Protein AF-A0A534QK43-F1 (afdb_monomer_lite)

Secondary structure (DSSP, 8-state):
-PPPP-----------------SS--------EEETTT--EESSHHHHHHHHHHHS---TTTHHHH-EEETTEEEE---

Structure (mmCIF, N/CA/C/O backbone):
data_AF-A0A534QK43-F1
#
_entry.id   AF-A0A534QK43-F1
#
loop_
_atom_site.group_PDB
_atom_site.id
_atom_site.type_symbol
_atom_site.label_atom_id
_atom_site.label_alt_id
_atom_site.label_comp_id
_atom_site.label_asym_id
_atom_site.label_entity_id
_atom_site.label_seq_id
_atom_site.pdbx_PDB_ins_code
_atom_site.Cartn_x
_atom_site.Cartn_y
_atom_site.Cartn_z
_atom_site.occupancy
_atom_site.B_iso_or_equiv
_atom_site.auth_seq_id
_atom_site.auth_comp_id
_atom_site.auth_asym_id
_atom_site.auth_atom_id
_atom_site.pdbx_PDB_model_num
ATOM 1 N N . MET A 1 1 ? -15.771 -27.471 15.429 1.00 35.28 1 MET A N 1
ATOM 2 C CA . MET A 1 1 ? -15.338 -27.866 14.073 1.00 35.28 1 MET A CA 1
ATOM 3 C C . MET A 1 1 ? -14.342 -26.825 13.583 1.00 35.28 1 MET A C 1
ATOM 5 O O . MET A 1 1 ? -14.736 -25.665 13.552 1.00 35.28 1 MET A O 1
ATOM 9 N N . PRO A 1 2 ? -13.078 -27.166 13.287 1.00 42.22 2 PRO A N 1
ATOM 10 C CA . PRO A 1 2 ? -12.155 -26.219 12.670 1.00 42.22 2 PRO A CA 1
ATOM 11 C C . PRO A 1 2 ? -12.420 -26.164 11.157 1.00 42.22 2 PRO A C 1
ATOM 13 O O . PRO A 1 2 ? -12.491 -27.201 10.502 1.00 42.22 2 PRO A O 1
ATOM 16 N N . VAL A 1 3 ? -12.630 -24.962 10.623 1.00 39.31 3 VAL A N 1
ATOM 17 C CA . VAL A 1 3 ? -12.812 -24.719 9.183 1.00 39.31 3 VAL A CA 1
ATOM 18 C C .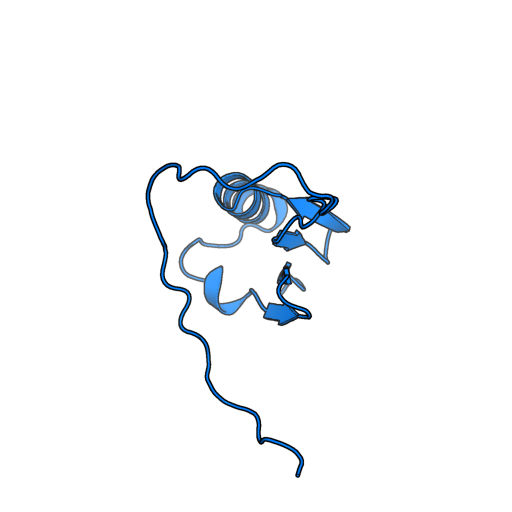 VAL A 1 3 ? -11.455 -24.757 8.457 1.00 39.31 3 VAL A C 1
ATOM 20 O O . VAL A 1 3 ? -10.473 -24.262 9.015 1.00 39.31 3 VAL A O 1
ATOM 23 N N . PRO A 1 4 ? -11.364 -25.364 7.258 1.00 42.34 4 PRO A N 1
ATOM 24 C CA . PRO A 1 4 ? -10.114 -25.482 6.508 1.00 42.34 4 PRO A CA 1
ATOM 25 C C . PRO A 1 4 ? -9.743 -24.157 5.812 1.00 42.34 4 PRO A C 1
ATOM 27 O O . PRO A 1 4 ? -10.623 -23.328 5.575 1.00 42.34 4 PRO A O 1
ATOM 30 N N . PRO A 1 5 ? -8.457 -23.943 5.477 1.00 60.91 5 PRO A N 1
ATOM 31 C CA . PRO A 1 5 ? -8.022 -22.778 4.719 1.00 60.91 5 PRO A CA 1
ATOM 32 C C . PRO A 1 5 ? -8.244 -23.014 3.218 1.00 60.91 5 PRO A C 1
ATOM 34 O O . PRO A 1 5 ? -8.432 -24.150 2.794 1.00 60.91 5 PRO A O 1
ATOM 37 N N . VAL A 1 6 ? -8.108 -21.943 2.436 1.00 51.28 6 VAL A N 1
ATOM 38 C CA . VAL A 1 6 ? -8.121 -21.868 0.961 1.00 51.28 6 VAL A CA 1
ATOM 39 C C . VAL A 1 6 ? -9.437 -21.347 0.394 1.00 51.28 6 VAL A C 1
ATOM 41 O O . VAL A 1 6 ? -10.221 -22.080 -0.186 1.00 51.28 6 VAL A O 1
ATOM 44 N N . GLU A 1 7 ? -9.589 -20.031 0.456 1.00 42.72 7 GLU A N 1
ATOM 45 C CA . GLU A 1 7 ? -10.038 -19.267 -0.705 1.00 42.72 7 GLU A CA 1
ATOM 46 C C . GLU A 1 7 ? -9.010 -18.136 -0.836 1.00 42.72 7 GLU A C 1
ATOM 48 O O . GLU A 1 7 ? -8.910 -17.270 0.034 1.00 42.72 7 GLU A O 1
ATOM 53 N N . HIS A 1 8 ? -8.161 -18.187 -1.866 1.00 44.66 8 HIS A N 1
ATOM 54 C CA . HIS A 1 8 ? -7.415 -17.004 -2.283 1.00 44.66 8 HIS A CA 1
ATOM 55 C C . HIS A 1 8 ? -8.464 -15.989 -2.738 1.00 44.66 8 HIS A C 1
ATOM 57 O O . HIS A 1 8 ? -8.953 -16.066 -3.867 1.00 44.66 8 HIS A O 1
ATOM 63 N N . GLU A 1 9 ? -8.848 -15.086 -1.834 1.00 43.94 9 GLU A N 1
ATOM 64 C CA . GLU A 1 9 ? -9.717 -13.963 -2.148 1.00 43.94 9 GLU A CA 1
ATOM 65 C C . GLU A 1 9 ? -8.986 -13.094 -3.167 1.00 43.94 9 GLU A C 1
ATOM 67 O O . GLU A 1 9 ? -8.082 -12.310 -2.879 1.00 43.94 9 GLU A O 1
ATOM 72 N N . ARG A 1 10 ? -9.346 -13.344 -4.418 1.00 42.44 10 ARG A N 1
ATOM 73 C CA . ARG A 1 10 ? -8.919 -12.621 -5.597 1.00 42.44 10 ARG A CA 1
ATOM 74 C C . ARG A 1 10 ? -9.295 -11.161 -5.356 1.00 42.44 10 ARG A C 1
ATOM 76 O O . ARG A 1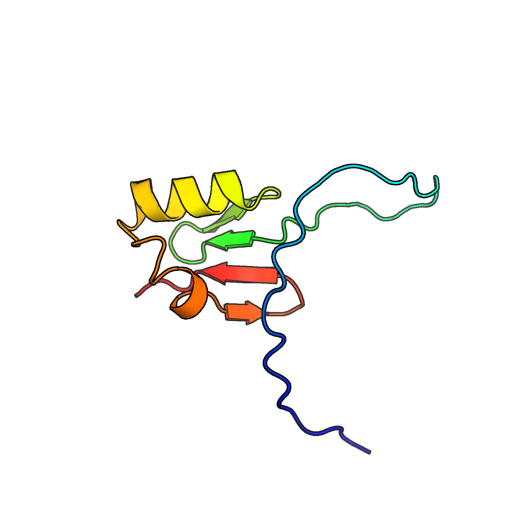 10 ? -10.474 -10.827 -5.371 1.00 42.44 10 ARG A O 1
ATOM 83 N N . LEU A 1 11 ? -8.304 -10.313 -5.075 1.00 46.94 11 LEU A N 1
ATOM 84 C CA . LEU A 1 11 ? -8.495 -8.891 -4.787 1.00 46.94 11 LEU A CA 1
ATOM 85 C C . LEU A 1 11 ? -9.260 -8.225 -5.940 1.00 46.94 11 LEU A C 1
ATOM 87 O O . LEU A 1 11 ? -8.702 -7.895 -6.988 1.00 46.94 11 LEU A O 1
ATOM 91 N N . HIS A 1 12 ? -10.566 -8.043 -5.754 1.00 47.94 12 HIS A N 1
ATOM 92 C CA . HIS A 1 12 ? -11.404 -7.274 -6.656 1.00 47.94 12 HIS A CA 1
ATOM 93 C C . HIS A 1 12 ? -11.133 -5.789 -6.396 1.00 47.94 12 HIS A C 1
ATOM 95 O O . HIS A 1 12 ? -11.545 -5.222 -5.387 1.00 47.94 12 HIS A O 1
ATOM 101 N N . TYR A 1 13 ? -10.401 -5.164 -7.317 1.00 44.56 13 TYR A N 1
ATOM 102 C CA . TYR A 1 13 ? -10.133 -3.729 -7.347 1.00 44.56 13 TYR A CA 1
ATOM 103 C C . TYR A 1 13 ? -11.454 -2.950 -7.496 1.00 44.56 13 TYR A C 1
ATOM 105 O O . TYR A 1 13 ? -11.967 -2.774 -8.604 1.00 44.56 13 TYR A O 1
ATOM 113 N N . PHE A 1 14 ? -12.038 -2.497 -6.383 1.00 52.12 14 PHE A N 1
ATOM 114 C CA . PHE A 1 14 ? -13.235 -1.656 -6.400 1.00 52.12 14 PHE A CA 1
ATOM 115 C C . PHE A 1 14 ? -12.856 -0.186 -6.554 1.00 52.12 14 PHE A C 1
ATOM 117 O O . PHE A 1 14 ? -12.624 0.552 -5.597 1.00 52.12 14 PHE A O 1
ATOM 124 N N . GLY A 1 15 ? -12.834 0.252 -7.808 1.00 51.81 15 GLY A N 1
ATOM 125 C CA . GLY A 1 15 ? -12.881 1.663 -8.139 1.00 51.81 15 GLY A CA 1
ATOM 126 C C . GLY A 1 15 ? -14.238 2.280 -7.776 1.00 51.81 15 GLY A C 1
ATOM 127 O O . GLY A 1 15 ? -15.275 1.811 -8.235 1.00 51.81 15 GLY A O 1
ATOM 128 N N . ARG A 1 16 ? -14.162 3.428 -7.088 1.00 51.78 16 ARG A N 1
ATOM 129 C CA . ARG A 1 16 ? -15.128 4.551 -7.015 1.00 51.78 16 ARG A CA 1
ATOM 130 C C . ARG A 1 16 ? -16.117 4.618 -5.829 1.00 51.78 16 ARG A C 1
ATOM 132 O O . ARG A 1 16 ? -17.138 3.954 -5.802 1.00 51.78 16 ARG A O 1
ATOM 139 N N . ARG A 1 17 ? -15.840 5.642 -5.002 1.00 52.91 17 ARG A N 1
ATOM 140 C CA . ARG A 1 17 ? -16.715 6.683 -4.399 1.00 52.91 17 ARG A CA 1
ATOM 141 C C . ARG A 1 17 ? -17.900 6.273 -3.495 1.00 52.91 17 ARG A C 1
ATOM 143 O O . ARG A 1 17 ? -18.947 5.874 -3.976 1.00 52.91 17 ARG A O 1
ATOM 150 N N . TYR A 1 18 ? -17.713 6.608 -2.211 1.00 55.44 18 TYR A N 1
ATOM 151 C CA . TYR A 1 18 ? -18.651 7.055 -1.160 1.00 55.44 18 TYR A CA 1
ATOM 152 C C . TYR A 1 18 ? -20.022 6.371 -1.006 1.00 55.44 18 TYR A C 1
ATOM 154 O O . TYR A 1 18 ? -20.948 6.639 -1.763 1.00 55.44 18 TYR A O 1
ATOM 162 N N . HIS A 1 19 ? -20.213 5.688 0.131 1.00 50.09 19 HIS A N 1
ATOM 163 C CA . HIS A 1 19 ? -21.515 5.607 0.799 1.00 50.09 19 HIS A CA 1
ATOM 164 C C . HIS A 1 19 ? -21.370 5.737 2.325 1.00 50.09 19 HIS A C 1
ATOM 166 O O . HIS A 1 19 ? -20.472 5.175 2.943 1.00 50.09 19 HIS A O 1
ATOM 172 N N . HIS A 1 20 ? -22.250 6.558 2.891 1.00 57.62 20 HIS A N 1
ATOM 173 C CA . HIS A 1 20 ? -22.315 7.034 4.271 1.00 57.62 20 HIS A CA 1
ATOM 174 C C . HIS A 1 20 ? -22.589 5.916 5.287 1.00 57.62 20 HIS A C 1
ATOM 176 O O . HIS A 1 20 ? -23.581 5.217 5.112 1.00 57.62 20 HIS A O 1
ATOM 182 N N . LEU A 1 21 ? -21.830 5.813 6.392 1.00 52.00 21 LEU A N 1
ATOM 183 C CA . LEU A 1 21 ? -22.181 4.935 7.524 1.00 52.00 21 LEU A CA 1
ATOM 184 C C . LEU A 1 21 ? -21.802 5.534 8.907 1.00 52.00 21 LEU A C 1
ATOM 186 O O . LEU A 1 21 ? -20.634 5.611 9.260 1.00 52.00 21 LEU A O 1
ATOM 190 N N . LEU A 1 22 ? -22.855 5.936 9.640 1.00 48.94 22 LEU A N 1
ATOM 191 C CA . LEU A 1 22 ? -23.146 5.879 11.095 1.00 48.94 22 LEU A CA 1
ATOM 192 C C . LEU A 1 22 ? -22.141 6.421 12.159 1.00 48.94 22 LEU A C 1
ATOM 194 O O . LEU A 1 22 ? -21.005 5.959 12.236 1.00 48.94 22 LEU A O 1
ATOM 198 N N . PRO A 1 23 ? -22.585 7.303 13.094 1.00 55.50 23 PRO A N 1
ATOM 199 C CA . PRO A 1 23 ? -21.790 7.759 14.235 1.00 55.50 23 PRO A CA 1
ATOM 200 C C . PRO A 1 23 ? -21.905 6.761 15.400 1.00 55.50 23 PRO A C 1
ATOM 202 O O . PRO A 1 23 ? -22.856 6.794 16.176 1.00 55.50 23 PRO A O 1
ATOM 205 N N . GLY A 1 24 ? -20.942 5.851 15.519 1.00 46.00 24 GLY A N 1
ATOM 206 C CA . GLY A 1 24 ? -20.932 4.857 16.594 1.00 46.00 24 GLY A CA 1
ATOM 207 C C . GLY A 1 24 ? -19.616 4.098 16.670 1.00 46.00 24 GLY A C 1
ATOM 208 O O . GLY A 1 24 ? -19.546 2.946 16.269 1.00 46.00 24 GLY A O 1
ATOM 209 N N . THR A 1 25 ? -18.578 4.786 17.147 1.00 50.19 25 THR A N 1
ATOM 210 C CA . THR A 1 25 ? -17.378 4.219 17.791 1.00 50.19 25 THR A CA 1
ATOM 211 C C . THR A 1 25 ? -16.769 2.971 17.138 1.00 50.19 25 THR A C 1
ATOM 213 O O . THR A 1 25 ? -16.683 1.901 17.731 1.00 50.19 25 THR A O 1
ATOM 216 N N . VAL A 1 26 ? -16.219 3.145 15.940 1.00 47.44 26 VAL A N 1
ATOM 217 C CA . VAL A 1 26 ? -15.060 2.360 15.510 1.00 47.44 26 VAL A CA 1
ATOM 218 C C . VAL A 1 26 ? -13.940 3.370 15.347 1.00 47.44 26 VAL A C 1
ATOM 220 O O . VAL A 1 26 ? -14.047 4.291 14.543 1.00 47.44 26 VAL A O 1
ATOM 223 N N . THR A 1 27 ? -12.884 3.266 16.145 1.00 39.78 27 THR A N 1
ATOM 224 C CA . THR A 1 27 ? -11.631 3.962 15.848 1.00 39.78 27 THR A CA 1
ATOM 225 C C . THR A 1 27 ? -11.111 3.373 14.542 1.00 39.78 27 THR A C 1
ATOM 227 O O . THR A 1 27 ? -10.568 2.268 14.514 1.00 39.78 27 THR A O 1
ATOM 230 N N . ILE A 1 28 ? -11.396 4.069 13.443 1.00 47.81 28 ILE A N 1
ATOM 231 C CA . ILE A 1 28 ? -10.960 3.757 12.085 1.00 47.81 28 ILE A CA 1
ATOM 232 C C . ILE A 1 28 ? -9.454 4.043 12.029 1.00 47.81 28 ILE A C 1
ATOM 234 O O . ILE A 1 28 ? -9.029 5.082 11.546 1.00 47.81 28 ILE A O 1
ATOM 238 N N . ASP A 1 29 ? -8.652 3.135 12.580 1.00 48.38 29 ASP A N 1
ATOM 239 C CA . ASP A 1 29 ? -7.188 3.134 12.446 1.00 48.38 29 ASP A CA 1
ATOM 240 C C . ASP A 1 29 ? -6.735 1.860 11.722 1.00 48.38 29 ASP A C 1
ATOM 242 O O . ASP A 1 29 ? -5.736 1.225 12.040 1.00 48.38 29 ASP A O 1
ATOM 246 N N . ARG A 1 30 ? -7.527 1.410 10.744 1.00 52.84 30 ARG A N 1
ATOM 247 C CA . ARG A 1 30 ? -7.096 0.337 9.851 1.00 52.84 30 ARG A CA 1
ATOM 248 C C . ARG A 1 30 ? -6.441 0.980 8.647 1.00 52.84 30 ARG A C 1
ATOM 250 O O . ARG A 1 30 ? -7.098 1.217 7.642 1.00 52.84 30 ARG A O 1
ATOM 257 N N . SER A 1 31 ? -5.152 1.284 8.767 1.00 65.44 31 SER A N 1
ATOM 258 C CA . SER A 1 31 ? -4.297 1.358 7.582 1.00 65.44 31 SER A CA 1
ATOM 259 C C . SER A 1 31 ? -4.238 -0.056 7.000 1.00 65.44 31 SER A C 1
ATOM 261 O O . SER A 1 31 ? -3.588 -0.907 7.609 1.00 65.44 31 SER A O 1
ATOM 263 N N . PRO A 1 32 ? -4.950 -0.362 5.897 1.00 78.56 32 PRO A N 1
ATOM 264 C CA . PRO A 1 32 ? -5.042 -1.725 5.400 1.00 78.56 32 PRO A CA 1
ATOM 265 C C . PRO A 1 32 ? -3.785 -2.134 4.641 1.00 78.56 32 PRO A C 1
ATOM 267 O O . PRO A 1 32 ? -3.731 -3.259 4.175 1.00 78.56 32 PRO A O 1
ATOM 270 N N . TYR A 1 33 ? -2.789 -1.256 4.513 1.00 84.50 33 TYR A N 1
ATOM 271 C CA . TYR A 1 33 ? -1.543 -1.531 3.819 1.00 84.50 33 TYR A CA 1
ATOM 272 C C . TYR A 1 33 ? -0.362 -1.243 4.741 1.00 84.50 33 TYR A C 1
ATOM 274 O O . TYR A 1 33 ? -0.256 -0.159 5.317 1.00 84.50 33 TYR A O 1
ATOM 282 N N . ALA A 1 34 ? 0.540 -2.200 4.869 1.00 88.19 34 ALA A N 1
ATOM 283 C CA . ALA A 1 34 ? 1.745 -2.118 5.668 1.00 88.19 34 ALA A CA 1
ATOM 284 C C . ALA A 1 34 ? 2.940 -2.588 4.836 1.00 88.19 34 ALA A C 1
ATOM 286 O O . ALA A 1 34 ? 2.876 -3.587 4.129 1.00 88.19 34 ALA A O 1
ATOM 287 N N . CYS A 1 35 ? 4.044 -1.863 4.917 1.00 90.12 35 CYS A N 1
ATOM 288 C CA . CYS A 1 35 ? 5.342 -2.300 4.439 1.00 90.12 35 CYS A CA 1
ATOM 289 C C . CYS A 1 35 ? 6.139 -2.779 5.650 1.00 90.12 35 CYS A C 1
ATOM 291 O O . CYS A 1 35 ? 6.468 -1.969 6.513 1.00 90.12 35 CYS A O 1
ATOM 293 N N . ASP A 1 36 ? 6.436 -4.075 5.734 1.00 87.69 36 ASP A N 1
ATOM 294 C CA . ASP A 1 36 ? 7.240 -4.642 6.825 1.00 87.69 36 ASP A CA 1
ATOM 295 C C . ASP A 1 36 ? 8.737 -4.349 6.648 1.00 87.69 36 ASP A C 1
ATOM 297 O O . ASP A 1 36 ? 9.477 -4.366 7.627 1.00 87.69 36 ASP A O 1
ATOM 301 N N . VAL A 1 37 ? 9.179 -4.016 5.428 1.00 86.06 37 VAL A N 1
ATOM 302 C CA . VAL A 1 37 ? 10.578 -3.650 5.143 1.00 86.06 37 VAL A CA 1
ATOM 303 C C . VAL A 1 37 ? 10.945 -2.315 5.797 1.00 86.06 37 VAL A C 1
ATOM 305 O O . VAL A 1 37 ? 11.960 -2.222 6.481 1.00 86.06 37 VAL A O 1
ATOM 308 N N . ASP A 1 38 ? 10.102 -1.292 5.622 1.00 86.50 38 ASP A N 1
ATOM 309 C CA . ASP A 1 38 ? 10.311 0.053 6.183 1.00 86.50 38 ASP A CA 1
ATOM 310 C C . ASP A 1 38 ? 9.449 0.338 7.430 1.00 86.50 38 ASP A C 1
ATOM 312 O O . ASP A 1 38 ? 9.536 1.414 8.024 1.00 86.50 38 ASP A O 1
ATOM 316 N N . GLY A 1 39 ? 8.554 -0.582 7.803 1.00 84.88 39 GLY A N 1
ATOM 317 C CA . GLY A 1 39 ? 7.586 -0.413 8.895 1.00 84.88 39 GLY A CA 1
ATOM 318 C C . GLY A 1 39 ? 6.483 0.624 8.625 1.00 84.88 39 GLY A C 1
ATOM 319 O O . GLY A 1 39 ? 5.785 1.040 9.554 1.00 84.88 39 GLY A O 1
ATOM 320 N N . ARG A 1 40 ? 6.323 1.086 7.378 1.00 85.88 40 ARG A N 1
ATOM 321 C CA . ARG A 1 40 ? 5.363 2.141 7.009 1.00 85.88 40 ARG A CA 1
ATOM 322 C C . ARG A 1 40 ? 3.956 1.593 6.829 1.00 85.88 40 ARG A C 1
ATOM 324 O O . ARG A 1 40 ? 3.773 0.507 6.298 1.00 85.88 40 ARG A O 1
ATOM 331 N N . ARG A 1 41 ? 2.950 2.378 7.213 1.00 87.50 41 ARG A N 1
ATOM 332 C CA . ARG A 1 41 ? 1.535 2.032 7.037 1.00 87.50 41 ARG A CA 1
ATOM 333 C C . ARG A 1 41 ? 0.833 3.080 6.194 1.00 87.50 41 ARG A C 1
ATOM 335 O O . ARG A 1 41 ? 1.099 4.271 6.335 1.00 87.50 41 ARG A O 1
ATOM 342 N N . PHE A 1 42 ? -0.064 2.621 5.337 1.00 84.88 42 PHE A N 1
ATOM 343 C CA . PHE A 1 42 ? -0.810 3.446 4.404 1.00 84.88 42 PHE A CA 1
ATOM 344 C C . PHE A 1 42 ? -2.293 3.104 4.501 1.00 84.88 42 PHE A C 1
ATOM 346 O O . PHE A 1 42 ? -2.685 1.941 4.617 1.00 84.88 42 PHE A O 1
ATOM 353 N N . THR A 1 43 ? -3.129 4.134 4.438 1.00 82.19 43 THR A N 1
ATOM 354 C CA . THR A 1 43 ? -4.588 4.001 4.368 1.00 82.19 43 THR A CA 1
ATOM 355 C C . THR A 1 43 ? -5.082 3.892 2.925 1.00 82.19 43 THR A C 1
ATOM 357 O O . THR A 1 43 ? -6.113 3.272 2.677 1.00 82.19 43 THR A O 1
ATOM 360 N N . GLN A 1 44 ? -4.330 4.451 1.969 1.00 80.06 44 GLN A N 1
ATOM 361 C CA . GLN A 1 44 ? -4.640 4.447 0.539 1.00 80.06 44 GLN A CA 1
ATOM 362 C C . GLN A 1 44 ? -3.737 3.472 -0.224 1.00 80.06 44 GLN A C 1
ATOM 364 O O . GLN A 1 44 ? -2.522 3.443 -0.024 1.00 80.06 44 GLN A O 1
ATOM 369 N N . GLY A 1 45 ? -4.334 2.706 -1.140 1.00 78.25 45 GLY A N 1
ATOM 370 C CA . GLY A 1 45 ? -3.603 1.758 -1.983 1.00 78.25 45 GLY A CA 1
ATOM 371 C C . GLY A 1 45 ? -2.679 2.443 -2.994 1.00 78.25 45 GLY A C 1
ATOM 372 O O . GLY A 1 45 ? -1.583 1.952 -3.240 1.00 78.25 45 GLY A O 1
ATOM 373 N N . ASP A 1 46 ? -3.074 3.601 -3.535 1.00 82.69 46 ASP A N 1
ATOM 374 C CA . ASP A 1 46 ? -2.251 4.357 -4.488 1.00 82.69 46 ASP A CA 1
ATOM 375 C C . ASP A 1 46 ? -0.935 4.845 -3.860 1.00 82.69 46 ASP A C 1
ATOM 377 O O . ASP A 1 46 ? 0.128 4.680 -4.460 1.00 82.69 46 ASP A O 1
ATOM 381 N N . ASP A 1 47 ? -0.983 5.369 -2.628 1.00 86.19 47 ASP A N 1
ATOM 382 C CA . ASP A 1 47 ? 0.213 5.772 -1.874 1.00 86.19 47 ASP A CA 1
ATOM 383 C C . ASP A 1 47 ? 1.116 4.575 -1.565 1.00 86.19 47 ASP A C 1
ATOM 385 O O . ASP A 1 47 ? 2.339 4.665 -1.686 1.00 86.19 47 ASP A O 1
ATOM 389 N N . PHE A 1 48 ? 0.518 3.433 -1.212 1.00 87.19 48 PHE A N 1
ATOM 390 C CA . PHE A 1 48 ? 1.257 2.201 -0.963 1.00 87.19 48 PHE A CA 1
ATOM 391 C C . PHE A 1 48 ? 1.973 1.708 -2.226 1.00 87.19 48 PHE A C 1
ATOM 393 O O . PHE A 1 48 ? 3.177 1.473 -2.197 1.00 87.19 48 PHE A O 1
ATOM 400 N N . VAL A 1 49 ? 1.279 1.633 -3.364 1.00 85.31 49 VAL A N 1
ATOM 401 C CA . VAL A 1 49 ? 1.872 1.228 -4.650 1.00 85.31 49 VAL A CA 1
ATOM 402 C C . VAL A 1 49 ? 2.958 2.207 -5.100 1.00 85.31 49 VAL A C 1
ATOM 404 O O . VAL A 1 49 ? 4.018 1.780 -5.564 1.00 85.31 49 VAL A O 1
ATOM 407 N N . ALA A 1 50 ? 2.736 3.516 -4.950 1.00 88.81 50 ALA A N 1
ATOM 408 C CA . ALA A 1 50 ? 3.748 4.526 -5.250 1.00 88.81 50 ALA A CA 1
ATOM 409 C C . ALA A 1 50 ? 4.997 4.354 -4.370 1.00 88.81 50 ALA A C 1
ATOM 411 O O . ALA A 1 50 ? 6.120 4.413 -4.879 1.00 88.81 50 ALA A O 1
ATOM 412 N N . HIS A 1 51 ? 4.808 4.068 -3.080 1.00 90.44 51 HIS A N 1
ATOM 413 C CA . HIS A 1 51 ? 5.892 3.747 -2.159 1.00 90.44 51 HIS A CA 1
ATOM 414 C C . HIS A 1 51 ? 6.652 2.485 -2.582 1.00 90.44 51 HIS A C 1
ATOM 416 O O . HIS A 1 51 ? 7.875 2.548 -2.680 1.00 90.44 51 HIS A O 1
ATOM 422 N N . LEU A 1 52 ? 5.971 1.382 -2.910 1.00 88.00 52 LEU A N 1
ATOM 423 C CA . LEU A 1 52 ? 6.638 0.145 -3.340 1.00 88.00 52 LEU A CA 1
ATOM 424 C C . LEU A 1 52 ? 7.483 0.354 -4.607 1.00 88.00 52 LEU A C 1
ATOM 426 O O . LEU A 1 52 ? 8.586 -0.182 -4.723 1.00 88.00 52 LEU A O 1
ATOM 430 N N . ARG A 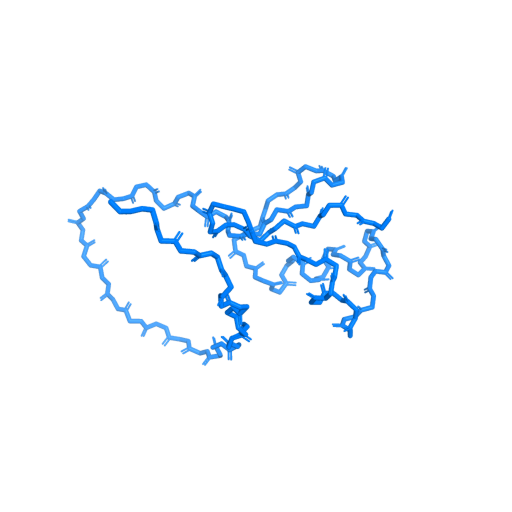1 53 ? 7.006 1.183 -5.542 1.00 88.69 53 ARG A N 1
ATOM 431 C CA . ARG A 1 53 ? 7.750 1.531 -6.763 1.00 88.69 53 ARG A CA 1
ATOM 432 C C . ARG A 1 53 ? 8.983 2.381 -6.472 1.00 88.69 53 ARG A C 1
ATOM 434 O O . ARG A 1 53 ? 10.030 2.134 -7.058 1.00 88.69 53 ARG A O 1
ATOM 441 N N . ALA A 1 54 ? 8.865 3.381 -5.601 1.00 89.81 54 ALA A N 1
ATOM 442 C CA . ALA A 1 54 ? 9.955 4.312 -5.313 1.00 89.81 54 ALA A CA 1
ATOM 443 C C . ALA A 1 54 ? 10.993 3.745 -4.329 1.00 89.81 54 ALA A C 1
ATOM 445 O O . ALA A 1 54 ? 12.179 4.007 -4.488 1.00 89.81 54 ALA A O 1
ATOM 446 N N . ALA A 1 55 ? 10.555 2.983 -3.324 1.00 88.81 55 ALA A N 1
ATOM 447 C CA . ALA A 1 55 ? 11.408 2.469 -2.252 1.00 88.81 55 ALA A CA 1
ATOM 448 C C . ALA A 1 55 ? 11.943 1.059 -2.536 1.00 88.81 55 ALA A C 1
ATOM 450 O O . ALA A 1 55 ? 13.098 0.772 -2.236 1.00 88.81 55 ALA A O 1
ATOM 451 N N . HIS A 1 56 ? 11.133 0.187 -3.144 1.00 86.62 56 HIS A N 1
ATOM 452 C CA . HIS A 1 56 ? 11.504 -1.216 -3.377 1.00 86.62 56 HIS A CA 1
ATOM 453 C C . HIS A 1 56 ? 11.695 -1.561 -4.852 1.00 86.62 56 HIS A C 1
ATOM 455 O O . HIS A 1 56 ? 11.941 -2.720 -5.177 1.00 86.62 56 HIS A O 1
ATOM 461 N N . HIS A 1 57 ? 11.565 -0.574 -5.748 1.00 86.38 57 HIS A N 1
ATOM 462 C CA . HIS A 1 57 ? 11.592 -0.777 -7.199 1.00 86.38 57 HIS A CA 1
ATOM 463 C C . HIS A 1 57 ? 10.662 -1.917 -7.646 1.00 86.38 57 HIS A C 1
ATOM 465 O O . HIS A 1 57 ? 10.937 -2.613 -8.625 1.00 86.38 57 HIS A O 1
ATOM 471 N N . ALA A 1 58 ? 9.556 -2.113 -6.917 1.00 83.88 58 ALA A N 1
ATOM 472 C CA . ALA A 1 58 ? 8.598 -3.155 -7.225 1.00 83.88 58 ALA A CA 1
ATOM 473 C C . ALA A 1 58 ? 7.844 -2.781 -8.503 1.00 83.88 58 ALA A C 1
ATOM 475 O O . ALA A 1 58 ? 7.296 -1.682 -8.640 1.00 83.88 58 ALA A O 1
ATOM 476 N N . SER A 1 59 ? 7.811 -3.713 -9.445 1.00 82.25 59 SER A N 1
ATOM 477 C CA . SER A 1 59 ? 7.028 -3.580 -10.663 1.00 82.25 59 SER A CA 1
ATOM 478 C C . SER A 1 59 ? 5.547 -3.763 -10.336 1.00 82.25 59 SER A C 1
ATOM 480 O O . SER A 1 59 ? 5.198 -4.719 -9.648 1.00 82.25 59 SER A O 1
ATOM 482 N N . PRO A 1 60 ? 4.641 -2.911 -10.849 1.00 75.81 60 PRO A N 1
ATOM 483 C CA . PRO A 1 60 ? 3.215 -2.992 -10.525 1.00 75.81 60 PRO A CA 1
ATOM 484 C C . PRO A 1 60 ? 2.558 -4.319 -10.927 1.00 75.81 60 PRO A C 1
ATOM 486 O O . PRO A 1 60 ? 1.537 -4.680 -10.354 1.00 75.81 60 PRO A O 1
ATOM 489 N N . ALA A 1 61 ? 3.146 -5.043 -11.881 1.00 81.00 61 ALA A N 1
ATOM 490 C CA . ALA A 1 61 ? 2.720 -6.388 -12.253 1.00 81.00 61 ALA A CA 1
ATOM 491 C C . ALA A 1 61 ? 3.068 -7.445 -11.188 1.00 81.00 61 ALA A C 1
ATOM 493 O O . ALA A 1 61 ? 2.301 -8.382 -11.004 1.00 81.00 61 ALA A O 1
ATOM 494 N N . ASP A 1 62 ? 4.183 -7.268 -10.475 1.00 83.06 62 ASP A N 1
ATOM 495 C CA . ASP A 1 62 ? 4.679 -8.195 -9.452 1.00 83.06 62 ASP A CA 1
ATOM 496 C C . ASP A 1 62 ? 4.166 -7.841 -8.047 1.00 83.06 62 ASP A C 1
ATOM 498 O O . ASP A 1 62 ? 4.109 -8.704 -7.181 1.00 83.06 62 ASP A O 1
ATOM 502 N N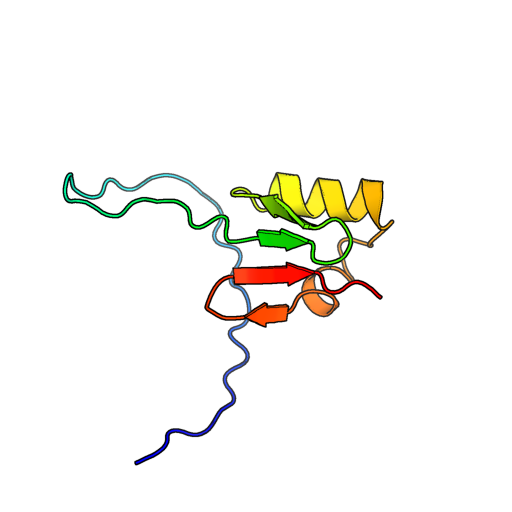 . ILE A 1 63 ? 3.737 -6.589 -7.813 1.00 80.94 63 ILE A N 1
ATOM 503 C CA . ILE A 1 63 ? 3.156 -6.147 -6.532 1.00 80.94 63 ILE A CA 1
ATOM 504 C C . ILE A 1 63 ? 2.120 -7.139 -5.976 1.00 80.94 63 ILE A C 1
ATOM 506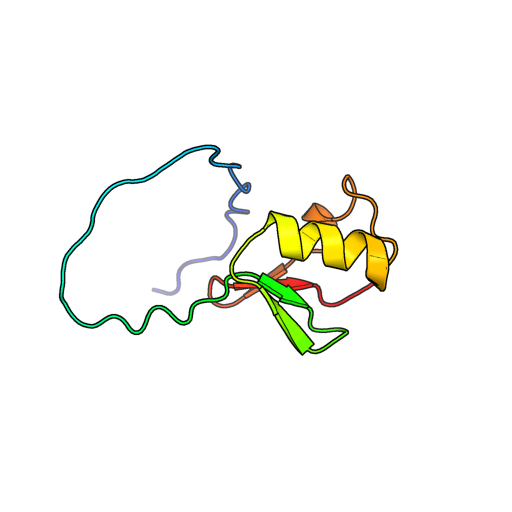 O O . ILE A 1 63 ? 2.305 -7.551 -4.840 1.00 80.94 63 ILE A O 1
ATOM 510 N N . PRO A 1 64 ? 1.067 -7.568 -6.698 1.00 80.06 64 PRO A N 1
ATOM 511 C CA . PRO A 1 64 ? 0.077 -8.482 -6.122 1.00 80.06 64 PRO A CA 1
ATOM 512 C C . PRO A 1 64 ? 0.652 -9.838 -5.681 1.00 80.06 64 PRO A C 1
ATOM 514 O O . PRO A 1 64 ? 0.076 -10.451 -4.789 1.00 80.06 64 PRO A O 1
ATOM 517 N N . ASP A 1 65 ? 1.763 -10.291 -6.268 1.00 84.81 65 ASP A N 1
ATOM 518 C CA . ASP A 1 65 ? 2.446 -11.538 -5.888 1.00 84.81 65 ASP A CA 1
ATOM 519 C C . ASP A 1 65 ? 3.345 -11.346 -4.653 1.00 84.81 65 ASP A C 1
ATOM 521 O O . ASP A 1 65 ? 3.515 -12.246 -3.835 1.00 84.81 65 ASP A O 1
ATOM 525 N N . LEU A 1 66 ? 3.867 -10.130 -4.469 1.00 84.81 66 LEU A N 1
ATOM 526 C CA . LEU A 1 66 ? 4.718 -9.752 -3.340 1.00 84.81 66 LEU A CA 1
ATOM 527 C C . LEU A 1 66 ? 3.932 -9.357 -2.079 1.00 84.81 66 LEU A C 1
ATOM 529 O O . LEU A 1 66 ? 4.541 -9.069 -1.050 1.00 84.81 66 LEU A O 1
ATOM 533 N N . LEU A 1 67 ? 2.602 -9.283 -2.142 1.00 85.88 67 LEU A N 1
ATOM 534 C CA . LEU A 1 67 ? 1.752 -8.865 -1.028 1.00 85.88 67 LEU A CA 1
ATOM 535 C C . LEU A 1 67 ? 1.126 -10.062 -0.317 1.00 85.88 67 LEU A C 1
ATOM 537 O O . LEU A 1 67 ? 0.620 -10.989 -0.942 1.00 85.88 67 LEU A O 1
ATOM 541 N N . ILE A 1 68 ? 1.091 -10.005 1.013 1.00 86.31 68 ILE A N 1
ATOM 542 C CA . ILE A 1 68 ? 0.455 -11.022 1.856 1.00 86.31 68 ILE A CA 1
ATOM 543 C C . ILE A 1 68 ? -0.654 -10.385 2.686 1.00 86.31 68 ILE A C 1
ATOM 545 O O . ILE A 1 68 ? -0.483 -9.294 3.215 1.00 86.31 68 ILE A O 1
ATOM 549 N N . VAL A 1 69 ? -1.788 -11.060 2.857 1.00 84.69 69 VAL A N 1
ATOM 550 C CA . VAL A 1 69 ? -2.858 -10.577 3.743 1.00 84.69 69 VAL A CA 1
ATOM 551 C C . VAL A 1 69 ? -2.746 -11.273 5.098 1.00 84.69 69 VAL A C 1
ATOM 553 O O . VAL A 1 69 ? -2.809 -12.500 5.179 1.00 84.69 69 VAL A O 1
ATOM 556 N N . ARG A 1 70 ? -2.577 -10.500 6.175 1.00 80.50 70 ARG A N 1
ATOM 557 C CA . ARG A 1 70 ? -2.546 -10.971 7.569 1.00 80.50 70 ARG A CA 1
ATOM 558 C C . ARG A 1 70 ? -3.485 -10.117 8.411 1.00 80.50 70 ARG A C 1
ATOM 560 O O . ARG A 1 70 ? -3.410 -8.900 8.365 1.00 80.50 70 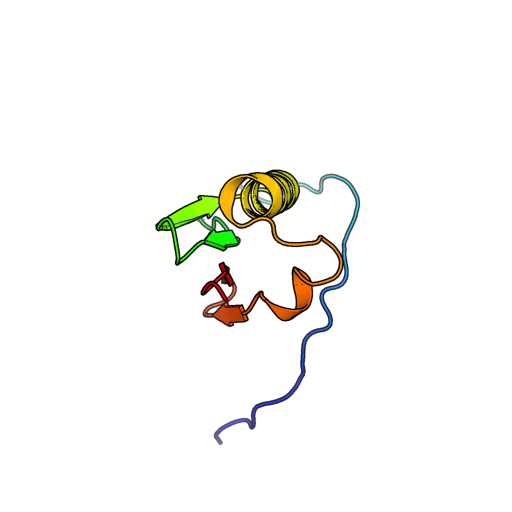ARG A O 1
ATOM 567 N N . ASP A 1 71 ? -4.387 -10.754 9.156 1.00 78.56 71 ASP A N 1
ATOM 568 C CA . ASP A 1 71 ? -5.376 -10.069 10.013 1.00 78.56 71 ASP A CA 1
ATOM 569 C C . ASP A 1 71 ? -6.260 -9.029 9.273 1.00 78.56 71 ASP A C 1
ATOM 571 O O . ASP A 1 71 ? -6.755 -8.060 9.844 1.00 78.56 71 ASP A O 1
ATOM 575 N N . GLY A 1 72 ? -6.460 -9.214 7.961 1.00 77.06 72 GLY A N 1
ATOM 576 C CA . GLY A 1 72 ? -7.181 -8.257 7.110 1.00 77.06 72 GLY A CA 1
ATOM 577 C C . GLY A 1 72 ? -6.376 -7.004 6.740 1.00 77.06 72 GLY A C 1
ATOM 578 O O . GLY A 1 72 ? -6.954 -6.027 6.267 1.00 77.06 72 GLY A O 1
ATOM 579 N N . ILE A 1 73 ? -5.059 -7.027 6.953 1.00 82.31 73 ILE A N 1
ATOM 580 C CA . ILE A 1 73 ? -4.100 -6.006 6.527 1.00 82.31 73 ILE A CA 1
ATOM 581 C C . ILE A 1 73 ? -3.217 -6.616 5.434 1.00 82.31 73 ILE A C 1
ATOM 583 O O . ILE A 1 73 ? -2.787 -7.763 5.519 1.00 82.31 73 ILE A O 1
ATOM 587 N N . VAL A 1 74 ? -2.963 -5.853 4.383 1.00 84.88 74 VAL A N 1
ATOM 588 C CA . VAL A 1 74 ? -2.054 -6.166 3.286 1.00 84.88 74 VAL A CA 1
ATOM 589 C C . VAL A 1 74 ? -0.644 -5.775 3.710 1.00 84.88 74 VAL A C 1
ATOM 591 O O . VAL A 1 74 ? -0.350 -4.601 3.891 1.00 84.88 74 VAL A O 1
ATOM 594 N N . HIS A 1 75 ? 0.235 -6.751 3.857 1.00 87.75 75 HIS A N 1
ATOM 595 C CA . HIS A 1 75 ? 1.632 -6.576 4.215 1.00 87.75 75 HIS A CA 1
ATOM 596 C C . HIS A 1 75 ? 2.534 -6.791 2.996 1.00 87.75 75 HIS A C 1
ATOM 598 O O . HIS A 1 75 ? 2.331 -7.724 2.221 1.00 87.75 75 HIS A O 1
ATOM 604 N N . PHE A 1 76 ? 3.560 -5.956 2.854 1.00 88.31 76 PHE A N 1
ATOM 605 C CA . PHE A 1 76 ? 4.686 -6.173 1.952 1.00 88.31 76 PHE A CA 1
ATOM 606 C C . PHE A 1 76 ? 5.895 -6.649 2.775 1.00 88.31 76 PHE A C 1
ATOM 608 O O . PHE A 1 76 ? 6.562 -5.816 3.396 1.00 88.31 76 PHE A O 1
ATOM 615 N N . PRO A 1 77 ? 6.173 -7.965 2.820 1.00 84.38 77 PRO A N 1
ATOM 616 C CA . PRO A 1 77 ? 7.299 -8.536 3.560 1.00 84.38 77 PRO A CA 1
ATOM 617 C C . PRO A 1 77 ? 8.667 -8.279 2.904 1.00 84.38 77 PRO A C 1
ATOM 619 O O . PRO A 1 77 ? 9.686 -8.559 3.528 1.00 84.38 77 PRO A O 1
ATOM 622 N N . GLY A 1 78 ? 8.706 -7.739 1.680 1.00 77.31 78 GLY A N 1
ATOM 623 C CA . GLY A 1 78 ? 9.932 -7.618 0.888 1.00 77.31 78 GLY A CA 1
ATOM 624 C C . GLY A 1 78 ? 10.182 -8.827 -0.015 1.00 77.31 78 GLY A C 1
ATOM 625 O O . GLY A 1 78 ? 9.428 -9.798 0.012 1.00 77.31 78 GLY A O 1
ATOM 626 N N . ARG A 1 79 ? 11.223 -8.730 -0.848 1.00 64.00 79 ARG A N 1
ATOM 627 C CA . ARG A 1 79 ? 11.719 -9.812 -1.712 1.00 64.00 79 ARG A CA 1
ATOM 628 C C . ARG A 1 79 ? 12.856 -10.566 -1.033 1.00 64.00 79 ARG A C 1
ATOM 630 O O . ARG A 1 79 ? 13.693 -9.882 -0.406 1.00 64.00 79 ARG A O 1
#

Radius of gyration: 14.81 Å; chains: 1; bounding box: 35×36×30 Å

Foldseek 3Di:
DDDDDDDPPPPDPDDDDDDDDDDDDDPPPCLQEAEPVVRDGHVDPVVRVVCCCVPVVDDPVCVVVQWDGDPSHIYRPHD

Sequence (79 aa):
MPVPPVEHERLHYFGRRYHHLLPGTVTIDRSPYACDVDGRRFTQGDDFVAHLRAAHHASPADIPDLLIVRDGIVHFPGR

pLDDT: mean 70.17, std 18.06, range [35.28, 90.44]